Protein AF-A0A933ZNZ5-F1 (afdb_monomer_lite)

pLDDT: mean 74.94, std 20.21, range [38.16, 96.06]

Radius of gyration: 27.82 Å; chains: 1; bounding box: 59×80×50 Å

Structure (mmCIF, N/CA/C/O backbone):
data_AF-A0A933ZNZ5-F1
#
_entry.id   AF-A0A933ZNZ5-F1
#
loop_
_atom_site.group_PDB
_atom_site.id
_atom_site.type_symbol
_atom_site.label_atom_id
_atom_site.label_alt_id
_atom_site.label_comp_id
_atom_site.label_asym_id
_atom_site.label_entity_id
_atom_site.label_seq_id
_atom_site.pdbx_PDB_ins_code
_atom_site.Cartn_x
_atom_site.Cartn_y
_atom_site.Cartn_z
_atom_site.occupancy
_atom_site.B_iso_or_equiv
_atom_site.auth_seq_id
_atom_site.auth_comp_id
_atom_site.auth_asym_id
_atom_site.auth_atom_id
_atom_site.pdbx_PDB_model_num
ATOM 1 N N . MET A 1 1 ? 29.211 64.514 -14.337 1.00 43.03 1 MET A N 1
ATOM 2 C CA . MET A 1 1 ? 28.838 64.639 -12.910 1.00 43.03 1 MET A CA 1
ATOM 3 C C . MET A 1 1 ? 28.268 63.272 -12.530 1.00 43.03 1 MET A C 1
ATOM 5 O O . MET A 1 1 ? 27.257 62.905 -13.099 1.00 43.03 1 MET A O 1
ATOM 9 N N . ARG A 1 2 ? 29.071 62.350 -11.964 1.00 48.50 2 ARG A N 1
ATOM 10 C CA . ARG A 1 2 ? 29.228 62.142 -10.501 1.00 48.50 2 ARG A CA 1
ATOM 11 C C . ARG A 1 2 ? 27.834 62.010 -9.874 1.00 48.50 2 ARG A C 1
ATOM 13 O O . ARG A 1 2 ? 27.128 63.003 -9.870 1.00 48.50 2 ARG A O 1
ATOM 20 N N . SER A 1 3 ? 27.311 60.867 -9.453 1.00 49.75 3 SER A N 1
ATOM 21 C CA . SER A 1 3 ? 27.744 59.855 -8.470 1.00 49.75 3 SER A CA 1
ATOM 22 C C . SER A 1 3 ? 26.452 59.016 -8.242 1.00 49.75 3 SER A C 1
ATOM 24 O O . SER A 1 3 ? 25.371 59.515 -8.526 1.00 49.75 3 SER A O 1
ATOM 26 N N . SER A 1 4 ? 26.381 57.765 -7.811 1.00 50.88 4 SER A N 1
ATOM 27 C CA . SER A 1 4 ? 27.105 57.079 -6.757 1.00 50.88 4 SER A CA 1
ATOM 28 C C . SER A 1 4 ? 26.902 55.577 -6.941 1.00 50.88 4 SER A C 1
ATOM 30 O O . SER A 1 4 ? 25.802 55.103 -7.212 1.00 50.88 4 SER A O 1
ATOM 32 N N . GLN A 1 5 ? 28.001 54.860 -6.771 1.00 58.44 5 GLN A N 1
ATOM 33 C CA . GLN A 1 5 ? 28.066 53.424 -6.565 1.00 58.44 5 GLN A CA 1
ATOM 34 C C . GLN A 1 5 ? 27.541 53.042 -5.166 1.00 58.44 5 GLN A C 1
ATOM 36 O O . GLN A 1 5 ? 27.374 53.903 -4.304 1.00 58.44 5 GLN A O 1
ATOM 41 N N . LEU A 1 6 ? 27.482 51.723 -4.955 1.00 50.91 6 LEU A N 1
ATOM 42 C CA . LEU A 1 6 ? 27.416 50.987 -3.688 1.00 50.91 6 LEU A CA 1
ATOM 43 C C . LEU A 1 6 ? 26.030 50.874 -3.040 1.00 50.91 6 LEU A C 1
ATOM 45 O O . LEU A 1 6 ? 25.501 51.821 -2.481 1.00 50.91 6 LEU A O 1
ATOM 49 N N . LEU A 1 7 ? 25.525 49.643 -2.969 1.00 46.91 7 LEU A N 1
ATOM 50 C CA . LEU A 1 7 ? 25.801 48.817 -1.792 1.00 46.91 7 LEU A CA 1
ATOM 51 C C . LEU A 1 7 ? 25.649 47.330 -2.157 1.00 46.91 7 LEU A C 1
ATOM 53 O O . LEU A 1 7 ? 24.545 46.807 -2.284 1.00 46.91 7 LEU A O 1
ATOM 57 N N . LEU A 1 8 ? 26.789 46.649 -2.313 1.00 48.03 8 LEU A N 1
ATOM 58 C CA . LEU A 1 8 ? 26.871 45.215 -2.053 1.00 48.03 8 LEU A CA 1
ATOM 59 C C . LEU A 1 8 ? 26.639 45.025 -0.550 1.00 48.03 8 LEU A C 1
ATOM 61 O O . LEU A 1 8 ? 27.477 45.432 0.253 1.00 48.03 8 LEU A O 1
ATOM 65 N N . ALA A 1 9 ? 25.530 44.400 -0.170 1.00 51.44 9 ALA A N 1
ATOM 66 C CA . ALA A 1 9 ? 25.353 43.888 1.181 1.00 51.44 9 ALA A CA 1
ATOM 67 C C . ALA A 1 9 ? 25.844 42.436 1.217 1.00 51.44 9 ALA A C 1
ATOM 69 O O . ALA A 1 9 ? 25.114 41.498 0.903 1.00 51.44 9 ALA A O 1
ATOM 70 N N . ALA A 1 10 ? 27.114 42.271 1.578 1.00 50.81 10 ALA A N 1
ATOM 71 C CA . ALA A 1 10 ? 27.622 41.025 2.124 1.00 50.81 10 ALA A CA 1
ATOM 72 C C . ALA A 1 10 ? 27.084 40.874 3.554 1.00 50.81 10 ALA A C 1
ATOM 74 O O . ALA A 1 10 ? 27.290 41.767 4.374 1.00 50.81 10 ALA A O 1
ATOM 75 N N . ILE A 1 11 ? 26.437 39.751 3.874 1.00 60.34 11 ILE A N 1
ATOM 76 C CA . ILE A 1 11 ? 26.244 39.328 5.265 1.00 60.34 11 ILE A CA 1
ATOM 77 C C . ILE A 1 11 ? 26.715 37.880 5.396 1.00 60.34 11 ILE A C 1
ATOM 79 O O . ILE A 1 11 ? 26.080 36.931 4.946 1.00 60.34 11 ILE A O 1
ATOM 83 N N . MET A 1 12 ? 27.891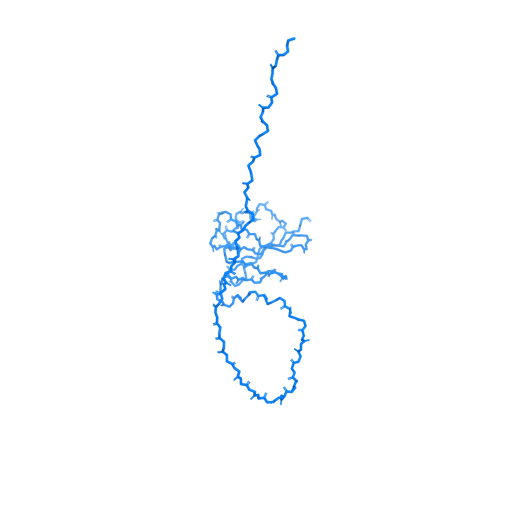 37.781 6.007 1.00 54.00 12 MET A N 1
ATOM 84 C CA . MET A 1 12 ? 28.532 36.599 6.564 1.00 54.00 12 MET A CA 1
ATOM 85 C C . MET A 1 12 ? 27.655 35.966 7.652 1.00 54.00 12 MET A C 1
ATOM 87 O O . MET A 1 12 ? 27.371 36.635 8.644 1.00 54.00 12 MET A O 1
ATOM 91 N N . LEU A 1 13 ? 27.329 34.673 7.550 1.00 57.12 13 LEU A N 1
ATOM 92 C CA . LEU A 1 13 ? 26.898 33.874 8.705 1.00 57.12 13 LEU A CA 1
ATOM 93 C C . LEU A 1 13 ? 27.748 32.598 8.848 1.00 57.12 13 LEU A C 1
ATOM 95 O O . LEU A 1 13 ? 27.481 31.561 8.253 1.00 57.12 13 LEU A O 1
ATOM 99 N N . ALA A 1 14 ? 28.808 32.764 9.641 1.00 49.06 14 ALA A N 1
ATOM 100 C CA . ALA A 1 14 ? 29.364 31.850 10.639 1.00 49.06 14 ALA A CA 1
ATOM 101 C C . ALA A 1 14 ? 29.243 30.324 10.422 1.00 49.06 14 ALA A C 1
ATOM 103 O O . ALA A 1 14 ? 28.284 29.683 10.847 1.00 49.06 14 ALA A O 1
ATOM 104 N N . CYS A 1 15 ? 30.342 29.720 9.963 1.00 49.91 15 CYS A N 1
ATOM 105 C CA . CYS A 1 15 ? 30.805 28.447 10.517 1.00 49.91 15 CYS A CA 1
ATOM 106 C C . CYS A 1 15 ? 31.326 28.714 11.932 1.00 49.91 15 CYS A C 1
ATOM 108 O O . CYS A 1 15 ? 32.256 29.501 12.038 1.00 49.91 15 CYS A O 1
ATOM 110 N N . LEU A 1 16 ? 30.769 28.092 12.978 1.00 52.84 16 LEU A N 1
ATOM 111 C CA . LEU A 1 16 ? 31.430 27.785 14.265 1.00 52.84 16 LEU A CA 1
ATOM 112 C C . LEU A 1 16 ? 30.401 27.146 15.212 1.00 52.84 16 LEU A C 1
ATOM 114 O O . LEU A 1 16 ? 29.620 27.828 15.866 1.00 52.84 16 LEU A O 1
ATOM 118 N N . GLY A 1 17 ? 30.417 25.818 15.281 1.00 38.16 17 GLY A N 1
ATOM 119 C CA . GLY A 1 17 ? 29.602 25.035 16.205 1.00 38.16 17 GLY A CA 1
ATOM 120 C C . GLY A 1 17 ? 30.283 23.715 16.538 1.00 38.16 17 GLY A C 1
ATOM 121 O O . GLY A 1 17 ? 29.766 22.654 16.210 1.00 38.16 17 GLY A O 1
ATOM 122 N N . CYS A 1 18 ? 31.478 23.800 17.134 1.00 41.06 18 CYS A N 1
ATOM 123 C CA . CYS A 1 18 ? 32.176 22.688 17.779 1.00 41.06 18 CYS A CA 1
ATOM 124 C C . CYS A 1 18 ? 31.264 22.030 18.821 1.00 41.06 18 CYS A C 1
ATOM 126 O O . CYS A 1 18 ? 30.962 22.627 19.854 1.00 41.06 18 CYS A O 1
ATOM 128 N N . GLY A 1 19 ? 30.869 20.785 18.570 1.00 45.38 19 GLY A N 1
ATOM 129 C CA . GLY A 1 19 ? 30.292 19.920 19.587 1.00 45.38 19 GLY A CA 1
ATOM 130 C C . GLY A 1 19 ? 31.360 19.454 20.579 1.00 45.38 19 GLY A C 1
ATOM 131 O O . GLY A 1 19 ? 32.376 18.898 20.176 1.00 45.38 19 GLY A O 1
ATOM 132 N N . GLY A 1 20 ? 31.092 19.704 21.863 1.00 47.72 20 GLY A N 1
ATOM 133 C CA . GLY A 1 20 ? 31.375 18.824 23.004 1.00 47.72 20 GLY A CA 1
ATOM 134 C C . GLY A 1 20 ? 32.812 18.345 23.218 1.00 47.72 20 GLY A C 1
ATOM 135 O O . GLY A 1 20 ? 33.285 17.418 22.571 1.00 47.72 20 GLY A O 1
ATOM 136 N N . GLN A 1 21 ? 33.460 18.898 24.241 1.00 45.91 21 GLN A N 1
ATOM 137 C CA . GLN A 1 21 ? 34.718 18.415 24.804 1.00 45.91 21 GLN A CA 1
ATOM 138 C C . GLN A 1 21 ? 34.473 17.870 26.227 1.00 45.91 21 GLN A C 1
ATOM 140 O O . GLN A 1 21 ? 33.669 18.454 26.950 1.00 45.91 21 GLN A O 1
ATOM 145 N N . GLN A 1 22 ? 35.269 16.850 26.607 1.00 47.50 22 GLN A N 1
ATOM 146 C CA . GLN A 1 22 ? 35.628 16.396 27.976 1.00 47.50 22 GLN A CA 1
ATOM 147 C C . GLN A 1 22 ? 34.670 15.363 28.644 1.00 47.50 22 GLN A C 1
ATOM 149 O O . GLN A 1 22 ? 33.462 15.485 28.530 1.00 47.50 22 GLN A O 1
ATOM 154 N N . THR A 1 23 ? 35.095 14.290 29.345 1.00 38.41 23 THR A N 1
ATOM 155 C CA . THR A 1 23 ? 36.420 13.874 29.867 1.00 38.41 23 THR A CA 1
ATOM 156 C C . THR A 1 23 ? 36.408 12.425 30.427 1.00 38.41 23 THR A C 1
ATOM 158 O O . THR A 1 23 ? 35.391 11.960 30.927 1.00 38.41 23 THR A O 1
ATOM 161 N N . THR A 1 24 ? 37.606 11.810 30.448 1.00 46.19 24 THR A N 1
ATOM 162 C CA . THR A 1 24 ? 38.210 10.871 31.442 1.00 46.19 24 THR A CA 1
ATOM 163 C C . THR A 1 24 ? 37.817 9.384 31.593 1.00 46.19 24 THR A C 1
ATOM 165 O O . THR A 1 24 ? 36.795 9.038 32.169 1.00 46.19 24 THR A O 1
ATOM 168 N N . THR A 1 25 ? 38.828 8.552 31.276 1.00 44.72 25 THR A N 1
ATOM 169 C CA . THR A 1 25 ? 39.479 7.516 32.123 1.00 44.72 25 THR A CA 1
ATOM 170 C C . THR A 1 25 ? 38.756 6.196 32.416 1.00 44.72 25 THR A C 1
ATOM 172 O O . THR A 1 25 ? 37.881 6.135 33.269 1.00 44.72 25 THR A O 1
ATOM 175 N N . SER A 1 26 ? 39.301 5.085 31.893 1.00 47.91 26 SER A N 1
ATOM 176 C CA . SER A 1 26 ? 39.974 4.058 32.721 1.00 47.91 26 SER A CA 1
ATOM 177 C C . SER A 1 26 ? 40.646 2.965 31.882 1.00 47.91 26 SER A C 1
ATOM 179 O O . SER A 1 26 ? 40.076 2.403 30.954 1.00 47.91 26 SER A O 1
ATOM 181 N N . LYS A 1 27 ? 41.895 2.680 32.248 1.00 50.28 27 LYS A N 1
ATOM 182 C CA . LYS A 1 27 ? 42.790 1.646 31.724 1.00 50.28 27 LYS A CA 1
ATOM 183 C C . LYS A 1 27 ? 42.517 0.331 32.460 1.00 50.28 27 LYS A C 1
ATOM 185 O O . LYS A 1 27 ? 42.650 0.303 33.678 1.00 50.28 27 LYS A O 1
ATOM 190 N N . ALA A 1 28 ? 42.253 -0.757 31.741 1.00 48.78 28 ALA A N 1
ATOM 191 C CA . ALA A 1 28 ? 42.452 -2.113 32.250 1.00 48.78 28 ALA A CA 1
ATOM 192 C C . ALA A 1 28 ? 42.895 -3.035 31.107 1.00 48.78 28 ALA A C 1
ATOM 194 O O . ALA A 1 28 ? 42.304 -3.068 30.033 1.00 48.78 28 ALA A O 1
ATOM 195 N N . ASN A 1 29 ? 44.005 -3.721 31.351 1.00 49.41 29 ASN A N 1
ATOM 196 C CA . ASN A 1 29 ? 44.702 -4.631 30.455 1.00 49.41 29 ASN A CA 1
ATOM 197 C C . ASN A 1 29 ? 44.100 -6.038 30.635 1.00 49.41 29 ASN A C 1
ATOM 199 O O . ASN A 1 29 ? 43.931 -6.469 31.774 1.00 49.41 29 ASN A O 1
ATOM 203 N N . GLY A 1 30 ? 43.807 -6.756 29.550 1.00 41.91 30 GLY A N 1
ATOM 204 C CA . GLY A 1 30 ? 43.345 -8.149 29.576 1.00 41.91 30 GLY A CA 1
ATOM 205 C C . GLY A 1 30 ? 43.547 -8.811 28.203 1.00 41.91 30 GLY A C 1
ATOM 206 O O . GLY A 1 30 ? 43.220 -8.180 27.197 1.00 41.91 30 GLY A O 1
ATOM 207 N N . PRO A 1 31 ? 44.143 -10.018 28.109 1.00 46.53 31 PRO A N 1
ATOM 208 C CA . PRO A 1 31 ? 44.700 -10.527 26.859 1.00 46.53 31 PRO A CA 1
ATOM 209 C C . PRO A 1 31 ? 43.694 -11.305 25.992 1.00 46.53 31 PRO A C 1
ATOM 211 O O . PRO A 1 31 ? 42.884 -12.078 26.488 1.00 46.53 31 PRO A O 1
ATOM 214 N N . LYS A 1 32 ? 43.854 -11.122 24.674 1.00 45.81 32 LYS A N 1
ATOM 215 C CA . LYS A 1 32 ? 43.703 -12.088 23.567 1.00 45.81 32 LYS A CA 1
ATOM 216 C C . LYS A 1 32 ? 42.613 -13.167 23.700 1.00 45.81 32 LYS A C 1
ATOM 218 O O . LYS A 1 32 ? 42.841 -14.205 24.308 1.00 45.81 32 LYS A O 1
ATOM 223 N N . SER A 1 33 ? 41.567 -13.047 22.881 1.00 46.41 33 SER A N 1
ATOM 224 C CA . SER A 1 33 ? 41.129 -14.195 22.081 1.00 46.41 33 SER A CA 1
ATOM 225 C C . SER A 1 33 ? 40.531 -13.740 20.753 1.00 46.41 33 SER A C 1
ATOM 227 O O . SER A 1 33 ? 39.727 -12.817 20.688 1.00 46.41 33 SER A O 1
ATOM 229 N N . GLN A 1 34 ? 41.038 -14.356 19.694 1.00 58.97 34 GLN A N 1
ATOM 230 C CA . GLN A 1 34 ? 40.667 -14.149 18.304 1.00 58.97 34 GLN A CA 1
ATOM 231 C C . GLN A 1 34 ? 39.340 -14.856 18.002 1.00 58.97 34 GLN A C 1
ATOM 233 O O . GLN A 1 34 ? 38.980 -15.807 18.695 1.00 58.97 34 GLN A O 1
ATOM 238 N N . ASN A 1 35 ? 38.748 -14.458 16.871 1.00 48.00 35 ASN A N 1
ATOM 239 C CA . ASN A 1 35 ? 37.791 -15.189 16.032 1.00 48.00 35 ASN A CA 1
ATOM 240 C C . ASN A 1 35 ? 36.343 -14.663 16.076 1.00 48.00 35 ASN A C 1
ATOM 242 O O . ASN A 1 35 ? 35.633 -14.828 17.061 1.00 48.00 35 ASN A O 1
ATOM 246 N N . GLY A 1 36 ? 35.911 -14.052 14.968 1.00 47.00 36 GLY A N 1
ATOM 247 C CA . GLY A 1 36 ? 34.528 -13.623 14.757 1.00 47.00 36 GLY A CA 1
ATOM 248 C C . GLY A 1 36 ? 34.388 -12.553 13.676 1.00 47.00 36 GLY A C 1
ATOM 249 O O . GLY A 1 36 ? 34.230 -11.385 13.999 1.00 47.00 36 GLY A O 1
ATOM 250 N N . SER A 1 37 ? 34.506 -12.967 12.411 1.00 43.84 37 SER A N 1
ATOM 251 C CA . SER A 1 37 ? 34.068 -12.291 11.178 1.00 43.84 37 SER A CA 1
ATOM 252 C C . SER A 1 37 ? 33.754 -10.791 11.242 1.00 43.84 37 SER A C 1
ATOM 254 O O . SER A 1 37 ? 32.620 -10.386 11.489 1.00 43.84 37 SER A O 1
ATOM 256 N N . SER A 1 38 ? 34.717 -9.968 10.828 1.00 52.41 38 SER A N 1
ATOM 257 C CA . SER A 1 38 ? 34.410 -8.692 10.176 1.00 52.41 38 SER A CA 1
ATOM 258 C C . SER A 1 38 ? 33.841 -8.974 8.783 1.00 52.41 38 SER A C 1
ATOM 260 O O . SER A 1 38 ? 34.565 -8.956 7.790 1.00 52.41 38 SER A O 1
ATOM 262 N N . GLY A 1 39 ? 32.549 -9.294 8.716 1.00 60.06 39 GLY A N 1
ATOM 263 C CA . GLY A 1 39 ? 31.777 -9.097 7.491 1.00 60.06 39 GLY A CA 1
ATOM 264 C C . GLY A 1 39 ? 31.521 -7.597 7.296 1.00 60.06 39 GLY A C 1
ATOM 265 O O . GLY A 1 39 ? 31.451 -6.873 8.295 1.00 60.06 39 GLY A O 1
ATOM 266 N N . PRO A 1 40 ? 31.414 -7.095 6.054 1.00 54.81 40 PRO A N 1
ATOM 267 C CA . PRO A 1 40 ? 30.973 -5.724 5.824 1.00 54.81 40 PRO A CA 1
ATOM 268 C C . PRO A 1 40 ? 29.620 -5.546 6.516 1.00 54.81 40 PRO A C 1
ATOM 270 O O . PRO A 1 40 ? 28.734 -6.377 6.341 1.00 54.81 40 PRO A O 1
ATOM 273 N N . SER A 1 41 ? 29.485 -4.514 7.350 1.00 61.38 41 SER A N 1
ATOM 274 C CA . SER A 1 41 ? 28.217 -4.177 7.994 1.00 61.38 41 SER A CA 1
ATOM 275 C C . SER A 1 41 ? 27.175 -3.912 6.911 1.00 61.38 41 SER A C 1
ATOM 277 O O . SER A 1 41 ? 27.126 -2.817 6.351 1.00 61.38 41 SER A O 1
ATOM 279 N N . GLU A 1 42 ? 26.378 -4.926 6.579 1.00 62.66 42 GLU A N 1
ATOM 280 C CA . GLU A 1 42 ? 25.174 -4.728 5.788 1.00 62.66 42 GLU A CA 1
ATOM 281 C C . GLU A 1 42 ? 24.294 -3.722 6.539 1.00 62.66 42 GLU A C 1
ATOM 283 O O . GLU A 1 42 ? 24.172 -3.810 7.768 1.00 62.66 42 GLU A O 1
ATOM 288 N N . PRO A 1 43 ? 23.720 -2.726 5.845 1.00 63.34 43 PRO A N 1
ATOM 289 C CA . PRO A 1 43 ? 22.787 -1.802 6.464 1.00 63.34 43 PRO A CA 1
ATOM 290 C C . PRO A 1 43 ? 21.673 -2.606 7.136 1.00 63.34 43 PRO A C 1
ATOM 292 O O . PRO A 1 43 ? 20.937 -3.325 6.463 1.00 63.34 43 PRO A O 1
ATOM 295 N N . GLN A 1 44 ? 21.554 -2.518 8.462 1.00 66.19 44 GLN A N 1
ATOM 296 C CA . GLN A 1 44 ? 20.436 -3.143 9.161 1.00 66.19 44 GLN A CA 1
ATOM 297 C C . GLN A 1 44 ? 19.146 -2.473 8.686 1.00 66.19 44 GLN A C 1
ATOM 299 O O . GLN A 1 44 ? 18.924 -1.290 8.954 1.00 66.19 44 GLN A O 1
ATOM 304 N N . LEU A 1 45 ? 18.301 -3.221 7.971 1.00 65.94 45 LEU A N 1
ATOM 305 C CA . LEU A 1 45 ? 16.950 -2.767 7.669 1.00 65.94 45 LEU A CA 1
ATOM 306 C C . LEU A 1 45 ? 16.184 -2.566 8.991 1.00 65.94 45 LEU A C 1
ATOM 308 O O . LEU A 1 45 ? 16.396 -3.326 9.943 1.00 65.94 45 LEU A O 1
ATOM 312 N N . PRO A 1 46 ? 15.304 -1.555 9.075 1.00 71.31 46 PRO A N 1
ATOM 313 C CA . PRO A 1 46 ? 14.466 -1.360 10.251 1.00 71.31 46 PRO A CA 1
ATOM 314 C C . PRO A 1 46 ? 13.602 -2.604 10.501 1.00 71.31 46 PRO A C 1
ATOM 316 O O . PRO A 1 46 ? 13.044 -3.177 9.564 1.00 71.31 46 PRO A O 1
ATOM 319 N N . SER A 1 47 ? 13.494 -3.021 11.766 1.00 79.81 47 SER A N 1
ATOM 320 C CA . SER A 1 47 ? 12.607 -4.122 12.148 1.00 79.81 47 SER A CA 1
ATOM 321 C C . SER A 1 47 ? 11.152 -3.665 12.077 1.00 79.81 47 SER A C 1
ATOM 323 O O . SER A 1 47 ? 10.798 -2.631 12.641 1.00 79.81 47 SER A O 1
ATOM 325 N N . CYS A 1 48 ? 10.314 -4.446 11.397 1.00 84.31 48 CYS A N 1
ATOM 326 C CA . CYS A 1 48 ? 8.876 -4.200 11.292 1.00 84.31 48 CYS A CA 1
ATOM 327 C C . CYS A 1 48 ? 8.040 -5.043 12.266 1.00 84.31 48 CYS A C 1
ATOM 329 O O . CYS A 1 48 ? 6.814 -5.046 12.161 1.00 84.31 48 CYS A O 1
ATOM 331 N N . ASP A 1 49 ? 8.673 -5.749 13.208 1.00 83.12 49 ASP A N 1
ATOM 332 C CA . ASP A 1 49 ? 7.978 -6.586 14.198 1.00 83.12 49 ASP A CA 1
ATOM 333 C C . ASP A 1 49 ? 7.051 -5.784 15.1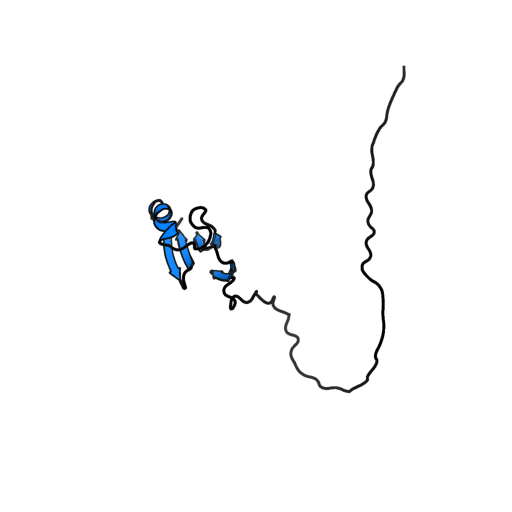25 1.00 83.12 49 ASP A C 1
ATOM 335 O O . ASP A 1 49 ? 6.013 -6.292 15.542 1.00 83.12 49 ASP A O 1
ATOM 339 N N . ASP A 1 50 ? 7.348 -4.504 15.370 1.00 85.62 50 ASP A N 1
ATOM 340 C CA . ASP A 1 50 ? 6.482 -3.599 16.143 1.00 85.62 50 ASP A CA 1
ATOM 341 C C . ASP A 1 50 ? 5.217 -3.159 15.377 1.00 85.62 50 ASP A C 1
ATOM 343 O O . ASP A 1 50 ? 4.415 -2.369 15.877 1.00 85.62 50 ASP A O 1
ATOM 347 N N . GLY A 1 51 ? 5.037 -3.630 14.137 1.00 86.88 51 GLY A N 1
ATOM 348 C CA . GLY A 1 51 ? 3.871 -3.337 13.309 1.00 86.88 51 GLY A CA 1
ATOM 349 C C . GLY A 1 51 ? 3.820 -1.905 12.779 1.00 86.88 51 GLY A C 1
ATOM 350 O O . GLY A 1 51 ? 2.769 -1.481 12.321 1.00 86.88 51 GLY A O 1
ATOM 351 N N . THR A 1 52 ? 4.924 -1.154 12.830 1.00 89.88 52 THR A N 1
ATOM 352 C CA . THR A 1 52 ? 5.041 0.224 12.306 1.00 89.88 52 THR A CA 1
ATOM 353 C C . THR A 1 52 ? 5.337 0.273 10.808 1.00 89.88 52 THR A C 1
ATOM 355 O O . THR A 1 52 ? 5.209 1.324 10.172 1.00 89.88 52 THR A O 1
ATOM 358 N N . CYS A 1 53 ? 5.716 -0.863 10.226 1.00 91.69 53 CYS A N 1
ATOM 359 C CA . CYS A 1 53 ? 6.016 -1.010 8.814 1.00 91.69 53 CYS A CA 1
ATOM 360 C C . CYS A 1 53 ? 5.708 -2.423 8.304 1.00 91.69 53 CYS A C 1
ATOM 362 O O . CYS A 1 53 ? 5.368 -3.322 9.070 1.00 91.69 53 CYS A O 1
ATOM 364 N N . PHE A 1 54 ? 5.788 -2.616 6.991 1.00 91.25 54 PHE A N 1
ATOM 365 C CA . PHE A 1 54 ? 5.588 -3.894 6.318 1.00 91.25 54 PHE A CA 1
ATOM 366 C C . PHE A 1 54 ? 6.518 -4.017 5.105 1.00 91.25 54 PHE A C 1
ATOM 368 O O . PHE A 1 54 ? 6.953 -3.017 4.534 1.00 91.25 54 PHE A O 1
ATOM 375 N N . ALA A 1 55 ? 6.810 -5.252 4.695 1.00 91.69 55 ALA A N 1
ATOM 376 C CA . ALA A 1 55 ? 7.617 -5.522 3.507 1.00 91.69 55 ALA A CA 1
ATOM 377 C C . ALA A 1 55 ? 6.813 -5.323 2.212 1.00 91.69 55 ALA A C 1
ATOM 379 O O . ALA A 1 55 ? 5.679 -5.793 2.099 1.00 91.69 55 ALA A O 1
ATOM 380 N N . CYS A 1 56 ? 7.420 -4.669 1.224 1.00 92.69 56 CYS A N 1
ATOM 381 C CA . CYS A 1 56 ? 6.836 -4.381 -0.082 1.00 92.69 56 CYS A CA 1
ATOM 382 C C . CYS A 1 56 ? 7.902 -4.545 -1.174 1.00 92.69 56 CYS A C 1
ATOM 384 O O . CYS A 1 56 ? 8.737 -3.665 -1.384 1.00 92.69 56 CYS A O 1
ATOM 386 N N . GLY A 1 57 ? 7.894 -5.697 -1.851 1.00 89.44 57 GLY A N 1
ATOM 387 C CA . GLY A 1 57 ? 8.993 -6.084 -2.742 1.00 89.44 57 GLY A CA 1
ATOM 388 C C . GLY A 1 57 ? 10.307 -6.183 -1.964 1.00 89.44 57 GLY A C 1
ATOM 389 O O . GLY A 1 57 ? 10.342 -6.803 -0.903 1.00 89.44 57 GLY A O 1
ATOM 390 N N . ASP A 1 58 ? 11.350 -5.526 -2.466 1.00 88.56 58 ASP A N 1
ATOM 391 C CA . ASP A 1 58 ? 12.666 -5.426 -1.816 1.00 88.56 58 ASP A CA 1
ATOM 392 C C . ASP A 1 58 ? 12.752 -4.287 -0.775 1.00 88.56 58 ASP A C 1
ATOM 394 O O . ASP A 1 58 ? 13.798 -4.073 -0.162 1.00 88.56 58 ASP A O 1
ATOM 398 N N . GLY A 1 59 ? 11.668 -3.523 -0.589 1.00 89.81 59 GLY A N 1
ATOM 399 C CA . GLY A 1 59 ? 11.603 -2.362 0.296 1.00 89.81 59 GLY A CA 1
ATOM 400 C C . GLY A 1 59 ? 10.723 -2.556 1.532 1.00 89.81 59 GLY A C 1
ATOM 401 O O . GLY A 1 59 ? 10.040 -3.567 1.710 1.00 89.81 59 GLY A O 1
ATOM 402 N N . ILE A 1 60 ? 10.714 -1.530 2.383 1.00 92.12 60 ILE A N 1
ATOM 403 C CA . ILE A 1 60 ? 9.889 -1.447 3.590 1.00 92.12 60 ILE A CA 1
ATOM 404 C C . ILE A 1 60 ? 9.000 -0.207 3.503 1.00 92.12 60 ILE A C 1
ATOM 406 O O . ILE A 1 60 ? 9.485 0.891 3.229 1.00 92.12 60 ILE A O 1
ATOM 410 N N . CYS A 1 61 ? 7.710 -0.378 3.782 1.00 92.56 61 CYS A N 1
ATOM 411 C CA . CYS A 1 61 ? 6.725 0.694 3.800 1.00 92.56 61 CYS A CA 1
ATOM 412 C C . CYS A 1 61 ? 6.190 0.936 5.210 1.00 92.56 61 CYS A C 1
ATOM 414 O O . CYS A 1 61 ? 5.901 -0.030 5.913 1.00 92.56 61 CYS A O 1
ATOM 416 N N . PRO A 1 62 ? 6.011 2.195 5.637 1.00 92.44 62 PRO A N 1
ATOM 417 C CA . PRO A 1 62 ? 5.389 2.490 6.920 1.00 92.44 62 PRO A CA 1
ATOM 418 C C . PRO A 1 62 ? 3.893 2.151 6.906 1.00 92.44 62 PRO A C 1
ATOM 420 O O . PRO A 1 62 ? 3.242 2.146 5.860 1.00 92.44 62 PRO A O 1
ATOM 423 N N . THR A 1 63 ? 3.314 1.907 8.080 1.00 91.06 63 THR A N 1
ATOM 424 C CA . THR A 1 63 ? 1.858 1.759 8.219 1.00 91.06 63 THR A CA 1
ATOM 425 C C . THR A 1 63 ? 1.101 2.983 7.712 1.00 91.06 63 THR A C 1
ATOM 427 O O . THR A 1 63 ? 1.573 4.112 7.834 1.00 91.06 63 THR A O 1
ATOM 430 N N . GLY A 1 64 ? -0.100 2.760 7.174 1.00 91.69 64 GLY A N 1
ATOM 431 C CA . GLY A 1 64 ? -0.898 3.800 6.511 1.00 91.69 64 GLY A CA 1
ATOM 432 C C . GLY A 1 64 ? -0.597 3.947 5.014 1.00 91.69 64 GLY A C 1
ATOM 433 O O . GLY A 1 64 ? -1.282 4.700 4.325 1.00 91.69 64 GLY A O 1
ATOM 434 N N . PHE A 1 65 ? 0.378 3.192 4.500 1.00 94.81 65 PHE A N 1
ATOM 435 C CA . PHE A 1 65 ? 0.687 3.066 3.077 1.00 94.81 65 PHE A CA 1
ATOM 436 C C . PHE A 1 65 ? 0.272 1.689 2.556 1.00 94.81 65 PHE A C 1
ATOM 438 O O . PHE A 1 65 ? 0.097 0.748 3.329 1.00 94.81 65 PHE A O 1
ATOM 445 N N . TYR A 1 66 ? 0.104 1.585 1.243 1.00 94.94 66 TYR A N 1
ATOM 446 C CA . TYR A 1 66 ? -0.086 0.329 0.528 1.00 94.94 66 TYR A CA 1
ATOM 447 C C . TYR A 1 66 ? 1.117 0.051 -0.371 1.00 94.94 66 TYR A C 1
ATOM 449 O O . TYR A 1 66 ? 1.864 0.965 -0.734 1.00 94.94 66 TYR A O 1
ATOM 457 N N . CYS A 1 67 ? 1.314 -1.219 -0.708 1.00 96.06 67 CYS A N 1
ATOM 458 C CA . CYS A 1 67 ? 2.336 -1.624 -1.660 1.00 96.06 67 CYS A CA 1
ATOM 459 C C . CYS A 1 67 ? 1.799 -1.444 -3.078 1.00 96.06 67 CYS A C 1
ATOM 461 O O . CYS A 1 67 ? 0.766 -2.021 -3.410 1.00 96.06 67 CYS A O 1
ATOM 463 N N . GLU A 1 68 ? 2.482 -0.675 -3.915 1.00 94.94 68 GLU A N 1
ATOM 464 C CA . GLU A 1 68 ? 2.157 -0.522 -5.329 1.00 94.94 68 GLU A CA 1
ATOM 465 C C . GLU A 1 68 ? 3.275 -1.111 -6.186 1.00 94.94 68 GLU A C 1
ATOM 467 O O . GLU A 1 68 ? 4.446 -0.786 -6.003 1.00 94.94 68 GLU A O 1
ATOM 472 N N . SER A 1 69 ? 2.902 -1.940 -7.156 1.00 94.62 69 SER A N 1
ATOM 473 C CA . SER A 1 69 ? 3.783 -2.456 -8.195 1.00 94.62 69 SER A CA 1
ATOM 474 C C . SER A 1 69 ? 3.291 -2.003 -9.569 1.00 94.62 69 SER A C 1
ATOM 476 O O . SER A 1 69 ? 2.183 -2.341 -9.991 1.00 94.62 69 SER A O 1
ATOM 478 N N . ASN A 1 70 ? 4.128 -1.276 -10.306 1.00 91.69 70 ASN A N 1
ATOM 479 C CA . ASN A 1 70 ? 3.833 -0.787 -11.650 1.00 91.69 70 ASN A CA 1
ATOM 480 C C . ASN A 1 70 ? 5.050 -0.996 -12.557 1.00 91.69 70 ASN A C 1
ATOM 482 O O . ASN A 1 70 ? 6.148 -0.540 -12.245 1.00 91.69 70 ASN A O 1
ATOM 486 N N . LYS A 1 71 ? 4.875 -1.721 -13.671 1.00 89.25 71 LYS A N 1
ATOM 487 C CA . LYS A 1 71 ? 5.950 -2.011 -14.648 1.00 89.25 71 LYS A CA 1
ATOM 488 C C . LYS A 1 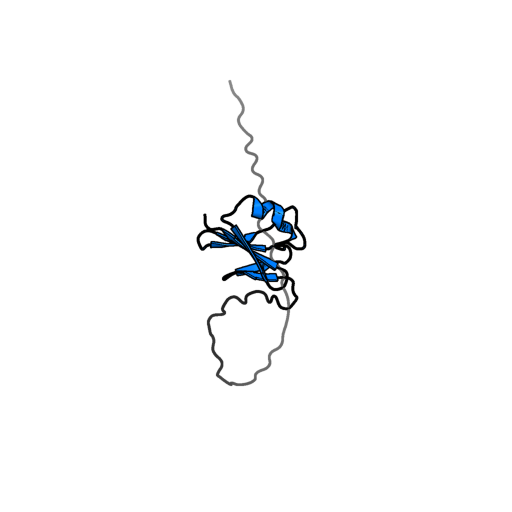71 ? 7.236 -2.572 -14.018 1.00 89.25 71 LYS A C 1
ATOM 490 O O . LYS A 1 71 ? 8.340 -2.250 -14.443 1.00 89.25 71 LYS A O 1
ATOM 495 N N . GLY A 1 72 ? 7.087 -3.416 -12.996 1.00 86.88 72 GLY A N 1
ATOM 496 C CA . GLY A 1 72 ? 8.208 -4.038 -12.282 1.00 86.88 72 GLY A CA 1
ATOM 497 C C . GLY A 1 72 ? 8.854 -3.160 -11.206 1.00 86.88 72 GLY A C 1
ATOM 498 O O . GLY A 1 72 ? 9.713 -3.646 -10.480 1.00 86.88 72 GLY A O 1
ATOM 499 N N . VAL A 1 73 ? 8.424 -1.906 -11.048 1.00 90.00 73 VAL A N 1
ATOM 500 C CA . VAL A 1 73 ? 8.838 -1.044 -9.937 1.00 90.00 73 VAL A CA 1
ATOM 501 C C . VAL A 1 73 ? 7.853 -1.223 -8.794 1.00 90.00 73 VAL A C 1
ATOM 503 O O . VAL A 1 73 ? 6.651 -1.072 -8.998 1.00 90.00 73 VAL A O 1
ATOM 506 N N . THR A 1 74 ? 8.362 -1.553 -7.607 1.00 94.19 74 THR A N 1
ATOM 507 C CA . THR A 1 74 ? 7.554 -1.734 -6.396 1.00 94.19 74 THR A CA 1
ATOM 508 C C . THR A 1 74 ? 7.912 -0.673 -5.365 1.00 94.19 74 THR A C 1
ATOM 510 O O . THR A 1 74 ? 9.091 -0.400 -5.145 1.00 94.19 74 THR A O 1
ATOM 513 N N . GLY A 1 75 ? 6.906 -0.063 -4.743 1.00 94.19 75 GLY A N 1
ATOM 514 C CA . GLY A 1 75 ? 7.106 0.994 -3.763 1.00 94.19 75 GLY A CA 1
ATOM 515 C C . GLY A 1 75 ? 5.884 1.265 -2.895 1.00 94.19 75 GLY A C 1
ATOM 516 O O . GLY A 1 75 ? 4.839 0.630 -3.020 1.00 94.19 75 GLY A O 1
ATOM 517 N N . CYS A 1 76 ? 6.041 2.224 -1.988 1.00 94.50 76 CYS A N 1
ATOM 518 C CA . CYS A 1 76 ? 5.009 2.616 -1.038 1.00 94.50 76 CYS A CA 1
ATOM 519 C C . CYS A 1 76 ? 4.179 3.759 -1.608 1.00 94.50 76 CYS A C 1
ATOM 521 O O . CYS A 1 76 ? 4.722 4.814 -1.938 1.00 94.50 76 CYS A O 1
ATOM 523 N N . ALA A 1 77 ? 2.867 3.584 -1.639 1.00 93.50 77 ALA A N 1
ATOM 524 C CA . ALA A 1 77 ? 1.934 4.618 -2.046 1.00 93.50 77 ALA A CA 1
ATOM 525 C C . ALA A 1 77 ? 0.906 4.874 -0.941 1.00 93.50 77 ALA A C 1
ATOM 527 O O . ALA A 1 77 ? 0.653 4.033 -0.078 1.00 93.50 77 ALA A O 1
ATOM 528 N N . SER A 1 78 ? 0.324 6.069 -0.933 1.00 92.62 78 SER A N 1
ATOM 529 C CA . SER A 1 78 ? -0.748 6.438 -0.012 1.00 92.62 78 SER A CA 1
ATOM 530 C C . SER A 1 78 ? -1.997 6.793 -0.802 1.00 92.62 78 SER A C 1
ATOM 532 O O . SER A 1 78 ? -1.929 7.266 -1.938 1.00 92.62 78 SER A O 1
ATOM 534 N N . HIS A 1 79 ? -3.161 6.519 -0.222 1.00 90.38 79 HIS A N 1
ATOM 535 C CA . HIS A 1 79 ? -4.434 6.861 -0.838 1.00 90.38 79 HIS A CA 1
ATOM 536 C C . HIS A 1 79 ? -5.152 7.883 0.050 1.00 90.38 79 HIS A C 1
ATOM 538 O O . HIS A 1 79 ? -5.413 7.585 1.218 1.00 90.38 79 HIS A O 1
ATOM 544 N N . PRO A 1 80 ? -5.511 9.076 -0.461 1.00 89.44 80 PRO A N 1
ATOM 545 C CA . PRO A 1 80 ? -6.030 10.167 0.368 1.00 89.44 80 PRO A CA 1
ATOM 546 C C . PRO A 1 80 ? -7.359 9.823 1.051 1.00 89.44 80 PRO A C 1
ATOM 548 O O . PRO A 1 80 ? -7.633 10.303 2.146 1.00 89.44 80 PRO A O 1
ATOM 551 N N . SER A 1 81 ? -8.171 8.954 0.444 1.00 88.12 81 SER A N 1
ATOM 552 C CA . SER A 1 81 ? -9.419 8.464 1.051 1.00 88.12 81 SER A CA 1
ATOM 553 C C . SER A 1 81 ? -9.204 7.366 2.101 1.00 88.12 81 SER A C 1
ATOM 555 O O . SER A 1 81 ? -10.140 7.035 2.819 1.00 88.12 81 SER A O 1
ATOM 557 N N . CYS A 1 82 ? -7.993 6.804 2.198 1.00 90.06 82 CYS A N 1
ATOM 558 C CA . CYS A 1 82 ? -7.655 5.666 3.058 1.00 90.06 82 CYS A CA 1
ATOM 559 C C . CYS A 1 82 ? -6.342 5.888 3.840 1.00 90.06 82 CYS A C 1
ATOM 561 O O . CYS A 1 82 ? -5.457 5.037 3.797 1.00 90.06 82 CYS A O 1
ATOM 563 N N . PRO A 1 83 ? -6.178 7.011 4.568 1.00 85.12 83 PRO A N 1
ATOM 564 C CA . PRO A 1 83 ? -4.875 7.431 5.096 1.00 85.12 83 PRO A CA 1
ATOM 565 C C . PRO A 1 83 ? -4.349 6.577 6.260 1.00 85.12 83 PRO A C 1
ATOM 567 O O . PRO A 1 83 ? -3.165 6.624 6.569 1.00 85.12 83 PRO A O 1
ATOM 570 N N . LYS A 1 84 ? -5.226 5.841 6.955 1.00 84.88 84 LYS A N 1
ATOM 571 C CA . LYS A 1 84 ? -4.855 5.020 8.123 1.00 84.88 84 LYS A CA 1
ATOM 572 C C . LYS A 1 84 ? -4.757 3.536 7.802 1.00 84.88 84 LYS A C 1
ATOM 574 O O . LYS A 1 84 ? -3.953 2.840 8.408 1.00 84.88 84 LYS A O 1
ATOM 579 N N . ASN A 1 85 ? -5.606 3.058 6.897 1.00 86.19 85 ASN A N 1
ATOM 580 C CA . ASN A 1 85 ? -5.697 1.645 6.563 1.00 86.19 85 ASN A CA 1
ATOM 581 C C . ASN A 1 85 ? -6.046 1.482 5.075 1.00 86.19 85 ASN A C 1
ATOM 583 O O . ASN A 1 85 ? -7.226 1.374 4.726 1.00 86.19 85 ASN A O 1
ATOM 587 N N . PRO A 1 86 ? -5.050 1.568 4.181 1.00 89.75 86 PRO A N 1
ATOM 588 C CA . PRO A 1 86 ? -5.267 1.438 2.749 1.00 89.75 86 PRO A CA 1
ATOM 589 C C . PRO A 1 86 ? -5.420 -0.040 2.382 1.00 89.75 86 PRO A C 1
ATOM 591 O O . PRO A 1 86 ? -4.496 -0.672 1.883 1.00 89.75 86 PRO A O 1
ATOM 594 N N . THR A 1 87 ? -6.602 -0.590 2.656 1.00 94.69 87 THR A N 1
ATOM 595 C CA . THR A 1 87 ? -7.022 -1.925 2.212 1.00 94.69 87 THR A CA 1
ATOM 596 C C . THR A 1 87 ? -7.623 -1.872 0.810 1.00 94.69 87 THR A C 1
ATOM 598 O O . THR A 1 87 ? -8.034 -0.805 0.330 1.00 94.69 87 THR A O 1
ATOM 601 N N . CYS A 1 88 ? -7.732 -3.026 0.151 1.00 94.56 88 CYS A N 1
ATOM 602 C CA . CYS A 1 88 ? -8.383 -3.113 -1.154 1.00 94.56 88 CYS A CA 1
ATOM 603 C C . CYS A 1 88 ? -9.853 -2.699 -1.094 1.00 94.56 88 CYS A C 1
ATOM 605 O O . CYS A 1 88 ? -10.340 -2.069 -2.031 1.00 94.56 88 CYS A O 1
ATOM 607 N N . ASP A 1 89 ? -10.550 -2.997 0.008 1.00 94.25 89 ASP A N 1
ATOM 608 C CA . ASP A 1 89 ? -11.937 -2.562 0.205 1.00 94.25 89 ASP A CA 1
ATOM 609 C C . ASP A 1 89 ? -12.046 -1.032 0.268 1.00 94.25 89 ASP A C 1
ATOM 611 O O . ASP A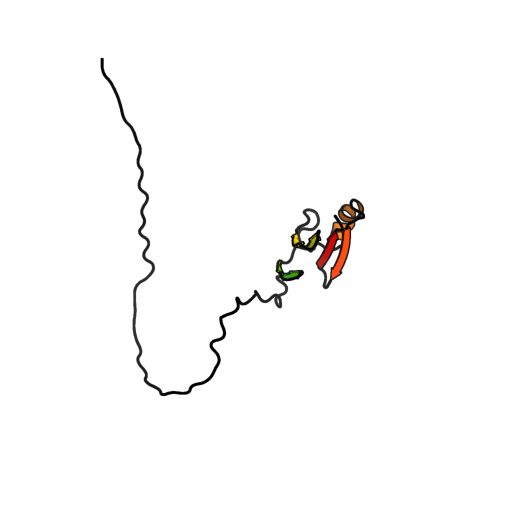 1 89 ? -12.877 -0.437 -0.420 1.00 94.25 89 ASP A O 1
ATOM 615 N N . CYS A 1 90 ? -11.134 -0.372 0.990 1.00 93.56 90 CYS A N 1
ATOM 616 C CA . CYS A 1 90 ? -11.128 1.084 1.076 1.00 93.56 90 CYS A CA 1
ATOM 617 C C . CYS A 1 90 ? -10.830 1.746 -0.283 1.00 93.56 90 CYS A C 1
ATOM 619 O O . CYS A 1 90 ? -11.469 2.727 -0.666 1.00 93.56 90 CYS A O 1
ATOM 621 N N . MET A 1 91 ? -9.890 1.188 -1.053 1.00 92.38 91 MET A N 1
ATOM 622 C CA . MET A 1 91 ? -9.506 1.709 -2.372 1.00 92.38 91 MET A CA 1
ATOM 623 C C . MET A 1 91 ? -10.392 1.206 -3.519 1.00 92.38 91 MET A C 1
ATOM 625 O O . MET A 1 91 ? -10.180 1.595 -4.670 1.00 92.38 91 MET A O 1
ATOM 629 N N . ARG A 1 92 ? -11.395 0.367 -3.233 1.00 91.69 92 ARG A N 1
ATOM 630 C CA . ARG A 1 92 ? -12.206 -0.345 -4.230 1.00 91.69 92 ARG A CA 1
ATOM 631 C C . ARG A 1 92 ? -12.748 0.574 -5.317 1.00 91.69 92 ARG A C 1
ATOM 633 O O . ARG A 1 92 ? -12.621 0.267 -6.496 1.00 91.69 92 ARG A O 1
ATOM 640 N N . THR A 1 93 ? -13.301 1.722 -4.933 1.00 90.12 93 THR A N 1
ATOM 641 C CA . THR A 1 93 ? -13.877 2.697 -5.874 1.00 90.12 93 THR A CA 1
ATOM 642 C C . THR A 1 93 ? -12.835 3.277 -6.832 1.00 90.12 93 THR A C 1
ATOM 644 O O . THR A 1 93 ? -13.152 3.544 -7.989 1.00 90.12 93 THR A O 1
ATOM 647 N N . THR A 1 94 ? -11.599 3.483 -6.373 1.00 89.06 94 THR A N 1
ATOM 648 C CA . THR A 1 94 ? -10.501 3.991 -7.207 1.00 89.06 94 THR A CA 1
ATOM 649 C C . THR A 1 94 ? -9.985 2.896 -8.130 1.00 89.06 94 THR A C 1
ATOM 651 O O . THR A 1 94 ? -9.868 3.114 -9.331 1.00 89.06 94 THR A O 1
ATOM 654 N N . LEU A 1 95 ? -9.753 1.698 -7.591 1.00 89.88 95 LEU A N 1
ATOM 655 C CA . LEU A 1 95 ? -9.242 0.552 -8.345 1.00 89.88 95 LEU A CA 1
ATOM 656 C C . LEU A 1 95 ? -10.219 0.083 -9.430 1.00 89.88 95 LEU A C 1
ATOM 658 O O . LEU A 1 95 ? -9.797 -0.304 -10.511 1.00 89.88 95 LEU A O 1
ATOM 662 N N . GLN A 1 96 ? -11.529 0.200 -9.201 1.00 89.94 96 GLN A N 1
ATOM 663 C CA . GLN A 1 96 ? -12.551 -0.087 -10.216 1.00 89.94 96 GLN A CA 1
ATOM 664 C C . GLN A 1 96 ? -12.475 0.829 -11.447 1.00 89.94 96 GLN A C 1
ATOM 666 O O . GLN A 1 96 ? -12.995 0.466 -12.501 1.00 89.94 96 GLN A O 1
ATOM 671 N N . ARG A 1 97 ? -11.851 2.009 -11.337 1.00 90.44 97 ARG A N 1
ATOM 672 C CA . ARG A 1 97 ? -11.676 2.928 -12.472 1.00 90.44 97 ARG A CA 1
ATOM 673 C C . ARG A 1 97 ? -10.514 2.534 -13.376 1.00 90.44 97 ARG A C 1
ATOM 675 O O . ARG A 1 97 ? -10.511 2.951 -14.531 1.00 90.44 97 ARG A O 1
ATOM 682 N N . ASP A 1 98 ? -9.560 1.748 -12.876 1.00 89.62 98 ASP A N 1
ATOM 683 C CA . ASP A 1 98 ? -8.453 1.223 -13.674 1.00 89.62 98 ASP A CA 1
ATOM 684 C C . ASP A 1 98 ? -8.463 -0.316 -13.671 1.00 89.62 98 ASP A C 1
ATOM 686 O O . ASP A 1 98 ? -7.877 -0.947 -12.789 1.00 89.62 98 ASP A O 1
ATOM 690 N N . PRO A 1 99 ? -9.089 -0.956 -14.677 1.00 88.38 99 PRO A N 1
ATOM 691 C CA . PRO A 1 99 ? -9.201 -2.414 -14.740 1.00 88.38 99 PRO A CA 1
ATOM 692 C C . PRO A 1 99 ? -7.853 -3.126 -14.934 1.00 88.38 99 PRO A C 1
ATOM 694 O O . PRO A 1 99 ? -7.791 -4.353 -14.861 1.00 88.38 99 PRO A O 1
ATOM 697 N N . ARG A 1 100 ? -6.768 -2.388 -15.200 1.00 91.69 100 ARG A N 1
ATOM 698 C CA . ARG A 1 100 ? -5.411 -2.942 -15.319 1.00 91.69 100 ARG A CA 1
ATOM 699 C C . ARG A 1 100 ? -4.752 -3.147 -13.959 1.00 91.69 100 ARG A C 1
ATOM 701 O O . ARG A 1 100 ? -3.706 -3.796 -13.891 1.00 91.69 100 ARG A O 1
ATOM 708 N N . CYS A 1 101 ? -5.341 -2.584 -12.907 1.00 93.06 101 CYS A N 1
ATOM 709 C CA . CYS A 1 101 ? -4.883 -2.711 -11.538 1.00 93.06 101 CYS A CA 1
ATOM 710 C C . CYS A 1 101 ? -5.613 -3.850 -10.827 1.00 93.06 101 CYS A C 1
ATOM 712 O O . CYS A 1 101 ? -6.838 -3.953 -10.839 1.00 93.06 101 CYS A O 1
ATOM 714 N N . LYS A 1 102 ? -4.839 -4.711 -10.175 1.00 94.00 102 LYS A N 1
ATOM 715 C CA . LYS A 1 102 ? -5.319 -5.746 -9.259 1.00 94.00 102 LYS A CA 1
ATOM 716 C C . LYS A 1 102 ? -4.937 -5.357 -7.845 1.00 94.00 102 LYS A C 1
ATOM 718 O O . LYS A 1 102 ? -3.898 -4.737 -7.659 1.00 94.00 102 LYS A O 1
ATOM 723 N N . CYS A 1 103 ? -5.751 -5.732 -6.870 1.00 94.75 103 CYS A N 1
ATOM 724 C CA . CYS A 1 103 ? -5.461 -5.491 -5.465 1.00 94.75 103 CYS A CA 1
ATOM 725 C C . CYS A 1 103 ? -5.666 -6.767 -4.660 1.00 94.75 103 CYS A C 1
ATOM 727 O O . CYS A 1 103 ? -6.658 -7.467 -4.860 1.00 94.75 103 CYS A O 1
ATOM 729 N N . GLU A 1 104 ? -4.734 -7.045 -3.758 1.00 95.44 104 GLU A N 1
ATOM 730 C CA . GLU A 1 104 ? -4.793 -8.153 -2.814 1.00 95.44 104 GLU A CA 1
ATOM 731 C C . GLU A 1 104 ? -4.448 -7.662 -1.404 1.00 95.44 104 GLU A C 1
ATOM 733 O O . GLU A 1 104 ? -3.424 -7.014 -1.208 1.00 95.44 104 GLU A O 1
ATOM 738 N N . ASP A 1 105 ? -5.281 -7.973 -0.412 1.00 94.56 105 ASP A N 1
ATOM 739 C CA . ASP A 1 105 ? -4.976 -7.662 0.983 1.00 94.56 105 ASP A CA 1
ATOM 740 C C . ASP A 1 105 ? -4.074 -8.751 1.579 1.00 94.56 105 ASP A C 1
ATOM 742 O O . ASP A 1 105 ? -4.443 -9.925 1.648 1.00 94.56 105 ASP A O 1
ATOM 746 N N . ARG A 1 106 ? -2.893 -8.364 2.069 1.00 91.06 106 ARG A N 1
ATOM 747 C CA . ARG A 1 106 ? -1.965 -9.252 2.780 1.00 91.06 106 ARG A CA 1
ATOM 748 C C . ARG A 1 106 ? -1.707 -8.703 4.167 1.00 91.06 106 ARG A C 1
ATOM 750 O O . ARG A 1 106 ? -1.192 -7.600 4.317 1.00 91.06 106 ARG A O 1
ATOM 757 N N . LYS A 1 107 ? -2.059 -9.483 5.193 1.00 87.31 107 LYS A N 1
ATOM 758 C CA . LYS A 1 107 ? -1.901 -9.090 6.608 1.00 87.31 107 LYS A CA 1
ATOM 759 C C . LYS A 1 107 ? -2.513 -7.707 6.920 1.00 87.31 107 LYS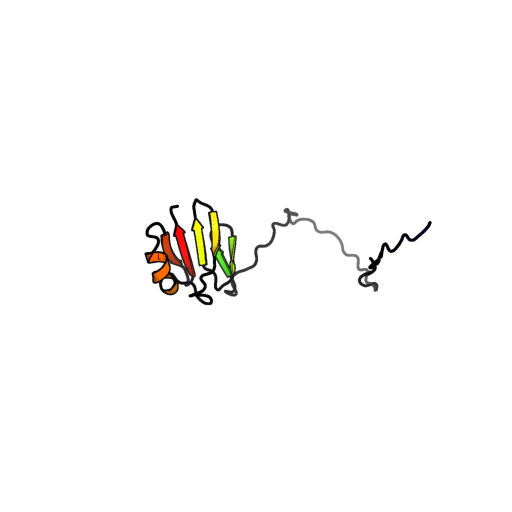 A C 1
ATOM 761 O O . LYS A 1 107 ? -1.975 -6.963 7.729 1.00 87.31 107 LYS A O 1
ATOM 766 N N . GLY A 1 108 ? -3.630 -7.369 6.269 1.00 87.56 108 GLY A N 1
ATOM 767 C CA . GLY A 1 108 ? -4.331 -6.093 6.465 1.00 87.56 108 GLY A CA 1
ATOM 768 C C . GLY A 1 108 ? -3.771 -4.907 5.674 1.00 87.56 108 GLY A C 1
ATOM 769 O O . GLY A 1 108 ? -4.196 -3.786 5.917 1.00 87.56 108 GLY A O 1
ATOM 770 N N . VAL A 1 109 ? -2.852 -5.138 4.735 1.00 90.12 109 VAL A N 1
ATOM 771 C CA . VAL A 1 109 ? -2.287 -4.106 3.858 1.00 90.12 109 VAL A CA 1
ATOM 772 C C . VAL A 1 109 ? -2.590 -4.444 2.403 1.00 90.12 109 VAL A C 1
ATOM 774 O O . VAL A 1 109 ? -2.432 -5.598 2.004 1.00 90.12 109 VAL A O 1
ATOM 777 N N . ALA A 1 110 ? -2.984 -3.460 1.594 1.00 95.19 110 ALA A N 1
ATOM 778 C CA . ALA A 1 110 ? -3.197 -3.681 0.170 1.00 95.19 110 ALA A CA 1
ATOM 779 C C . ALA A 1 110 ? -1.883 -3.798 -0.613 1.00 95.19 110 ALA A C 1
ATOM 781 O O . ALA A 1 110 ? -0.949 -3.013 -0.445 1.00 95.19 110 ALA A O 1
ATOM 782 N N . PHE A 1 11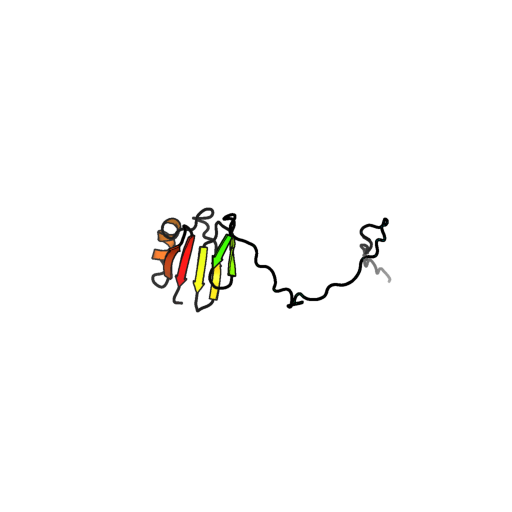1 ? -1.864 -4.751 -1.536 1.00 95.81 111 PHE A N 1
ATOM 783 C CA . PHE A 1 111 ? -0.851 -4.928 -2.564 1.00 95.81 111 PHE A CA 1
ATOM 784 C C . PHE A 1 111 ? -1.521 -4.709 -3.912 1.00 95.81 111 PHE A C 1
ATOM 786 O O . PHE A 1 111 ? -2.291 -5.547 -4.384 1.00 95.81 111 PHE A O 1
ATOM 793 N N . VAL A 1 112 ? -1.256 -3.554 -4.510 1.00 95.25 112 VAL A N 1
ATOM 794 C CA . VAL A 1 112 ? -1.797 -3.138 -5.798 1.00 95.25 112 VAL A CA 1
ATOM 795 C C . VAL A 1 112 ? -0.770 -3.431 -6.880 1.00 95.25 112 VAL A C 1
ATOM 797 O O . VAL A 1 112 ? 0.384 -3.038 -6.775 1.00 95.25 112 VAL A O 1
ATOM 800 N N . THR A 1 113 ? -1.171 -4.117 -7.943 1.00 95.06 113 THR A N 1
ATOM 801 C CA . THR A 1 113 ? -0.324 -4.367 -9.112 1.00 95.06 113 THR A CA 1
ATOM 802 C C . THR A 1 113 ? -1.028 -3.879 -10.365 1.00 95.06 113 THR A C 1
ATOM 804 O O . THR A 1 113 ? -2.093 -4.391 -10.705 1.00 95.06 113 THR A O 1
ATOM 807 N N . CYS A 1 114 ? -0.429 -2.923 -11.070 1.00 92.00 114 CYS A N 1
ATOM 808 C CA . CYS A 1 114 ? -0.979 -2.341 -12.289 1.00 92.00 114 CYS A CA 1
ATOM 809 C C . CYS A 1 114 ? -0.154 -2.737 -13.521 1.00 92.00 114 CYS A C 1
ATOM 811 O O . CYS A 1 114 ? 1.062 -2.539 -13.576 1.00 92.00 114 CYS A O 1
ATOM 813 N N . SER A 1 115 ? -0.839 -3.279 -14.530 1.00 85.69 115 SER A N 1
ATOM 814 C CA . SER A 1 115 ? -0.256 -3.657 -15.827 1.00 85.69 115 SER A CA 1
ATOM 815 C C . SER A 1 115 ? -0.368 -2.469 -16.790 1.00 85.69 115 SER A C 1
ATOM 817 O O . SER A 1 115 ? -1.313 -2.385 -17.574 1.00 85.69 115 SER A O 1
ATOM 819 N N . GLY A 1 116 ? 0.505 -1.473 -16.629 1.00 65.25 116 GLY A N 1
ATOM 820 C CA . GLY A 1 116 ? 0.509 -0.263 -17.465 1.00 65.25 116 GLY A CA 1
ATOM 821 C C . GLY A 1 116 ? 1.242 -0.408 -18.791 1.00 65.25 116 GLY A C 1
ATOM 822 O O . GLY A 1 116 ? 1.931 -1.428 -18.994 1.00 65.25 116 GLY A O 1
#

Secondary structure (DSSP, 8-state):
--------------------------------------------PPP-TTSSEEEETTEEEETT-EEEEETTEEEEE--TT-SS---HHHHHHHHTT-TTEEEEEETTEEEEEE--

Sequence (116 aa):
MRSSQLLLAAIMLACLGCGGQQTTTSKANGPKSQNGSSGPSEPQLPSCDDGTCFACGDGICPTGFYCESNKGVTGCASHPSCPKNPTCDCMRTTLQRDPRCKCEDRKGVAFVTCSG

Foldseek 3Di:
DDDDDDDDDDDDDDDDDDDDDDDDDDDDDDDDDDDDDPDPPDPDDDDCPVVQWDDAPPDIGGAQWAWEAEPNDIDTDHDPQRRHQPACVSCVVVCVVQVQWDWDADPRGIHIYGHD